Protein AF-A0A0C9UAZ7-F1 (afdb_monomer_lite)

pLDDT: mean 89.09, std 10.47, range [35.75, 97.81]

Radius of gyration: 15.1 Å; chains: 1; bounding box: 35×34×40 Å

Structure (mmCIF, N/CA/C/O backbone):
data_AF-A0A0C9UAZ7-F1
#
_entry.id   AF-A0A0C9UAZ7-F1
#
loop_
_atom_site.group_PDB
_atom_site.id
_atom_site.type_symbol
_atom_site.label_atom_id
_atom_site.label_alt_id
_atom_site.label_comp_id
_atom_site.label_asym_id
_atom_site.label_entity_id
_atom_site.label_seq_id
_atom_site.pdbx_PDB_ins_code
_atom_site.Cartn_x
_atom_site.Cartn_y
_atom_site.Cartn_z
_atom_site.occupancy
_atom_site.B_iso_or_equiv
_atom_site.auth_seq_id
_atom_site.auth_comp_id
_atom_site.auth_asym_id
_atom_site.auth_atom_id
_atom_site.pdbx_PDB_model_num
ATOM 1 N N . ALA A 1 1 ? -11.878 19.432 22.407 1.00 35.75 1 ALA A N 1
ATOM 2 C CA . ALA A 1 1 ? -10.504 18.929 22.596 1.00 35.75 1 ALA A CA 1
ATOM 3 C C . ALA A 1 1 ? -10.040 18.320 21.278 1.00 35.75 1 ALA A C 1
ATOM 5 O O . ALA A 1 1 ? -10.576 17.295 20.881 1.00 35.75 1 ALA A O 1
ATOM 6 N N . GLN A 1 2 ? -9.151 18.994 20.545 1.00 43.88 2 GLN A N 1
ATOM 7 C CA . GLN A 1 2 ? -8.589 18.459 19.301 1.00 43.88 2 GLN A CA 1
ATOM 8 C C . GLN A 1 2 ? -7.387 17.596 19.687 1.00 43.88 2 GLN A C 1
ATOM 10 O O . GLN A 1 2 ? -6.311 18.117 19.955 1.00 43.88 2 GLN A O 1
ATOM 15 N N . GLY A 1 3 ? -7.597 16.288 19.843 1.00 47.81 3 GLY A N 1
ATOM 16 C CA . GLY A 1 3 ? -6.479 15.363 19.988 1.00 47.81 3 GLY A CA 1
ATOM 17 C C . GLY A 1 3 ? -5.720 15.331 18.668 1.00 47.81 3 GLY A C 1
ATOM 18 O O . GLY A 1 3 ? -6.330 15.062 17.635 1.00 47.81 3 GLY A O 1
ATOM 19 N N . ASN A 1 4 ? -4.420 15.628 18.682 1.00 60.03 4 ASN A N 1
ATOM 20 C CA . ASN A 1 4 ? -3.584 15.440 17.500 1.00 60.03 4 ASN A CA 1
ATOM 21 C C . ASN A 1 4 ? -3.642 13.958 17.106 1.00 60.03 4 ASN A C 1
ATOM 23 O O . ASN A 1 4 ? -3.112 13.100 17.811 1.00 60.03 4 ASN A O 1
ATOM 27 N N . GLY A 1 5 ? -4.331 13.654 16.005 1.00 76.50 5 GLY A N 1
ATOM 28 C CA . GLY A 1 5 ? -4.342 12.317 15.428 1.00 76.50 5 GLY A CA 1
ATOM 29 C C . GLY A 1 5 ? -2.949 11.975 14.910 1.00 76.50 5 GLY A C 1
ATOM 30 O O . GLY A 1 5 ? -2.279 12.816 14.313 1.00 76.50 5 GLY A O 1
ATOM 31 N N . TYR A 1 6 ? -2.500 10.744 15.130 1.00 83.88 6 TYR A N 1
ATOM 32 C CA . TYR A 1 6 ? -1.277 10.228 14.521 1.00 83.88 6 TYR A CA 1
ATOM 33 C C . TYR A 1 6 ? -1.650 9.242 13.425 1.00 83.88 6 TYR A C 1
ATOM 35 O O . TYR A 1 6 ? -2.518 8.390 13.609 1.00 83.88 6 TYR A O 1
ATOM 43 N N . THR A 1 7 ? -0.985 9.351 12.280 1.00 87.75 7 THR A N 1
ATOM 44 C CA . THR A 1 7 ? -1.129 8.414 11.165 1.00 87.75 7 THR A CA 1
ATOM 45 C C . THR A 1 7 ? 0.166 7.638 11.009 1.00 87.75 7 THR A C 1
ATOM 47 O O . THR A 1 7 ? 1.230 8.227 10.820 1.00 87.75 7 THR A O 1
ATOM 50 N N . GLN A 1 8 ? 0.074 6.313 11.075 1.00 89.69 8 GLN A N 1
ATOM 51 C CA . GLN A 1 8 ? 1.159 5.440 10.651 1.00 89.69 8 GLN A CA 1
ATOM 52 C C . GLN A 1 8 ? 1.104 5.298 9.131 1.00 89.69 8 GLN A C 1
ATOM 54 O O . GLN A 1 8 ? 0.054 4.985 8.573 1.00 89.69 8 GLN A O 1
ATOM 59 N N . ILE A 1 9 ? 2.230 5.530 8.469 1.00 90.25 9 ILE A N 1
ATOM 60 C CA . ILE A 1 9 ? 2.352 5.499 7.016 1.00 90.25 9 ILE A CA 1
ATOM 61 C C . ILE A 1 9 ? 3.177 4.280 6.608 1.00 90.25 9 ILE A C 1
ATOM 63 O O . ILE A 1 9 ? 4.254 4.025 7.150 1.00 90.25 9 ILE A O 1
ATOM 67 N N . LEU A 1 10 ? 2.666 3.537 5.628 1.00 92.12 10 LEU A N 1
ATOM 68 C CA . LEU A 1 10 ? 3.387 2.485 4.921 1.00 92.12 10 LEU A CA 1
ATOM 69 C C . LEU A 1 10 ? 3.499 2.908 3.458 1.00 92.12 10 LEU A C 1
ATOM 71 O O . LEU A 1 10 ? 2.526 2.830 2.713 1.00 92.12 10 LEU A O 1
ATOM 75 N N . GLN A 1 11 ? 4.670 3.398 3.059 1.00 90.25 11 GLN A N 1
ATOM 76 C CA . GLN A 1 11 ? 4.911 3.830 1.686 1.00 90.25 11 GLN A CA 1
ATOM 77 C C . GLN A 1 11 ? 6.376 3.672 1.301 1.00 90.25 11 GLN A C 1
ATOM 79 O O . GLN A 1 11 ? 7.269 3.811 2.141 1.00 90.25 11 GLN A O 1
ATOM 84 N N . LEU A 1 12 ? 6.613 3.477 0.007 1.00 90.62 12 LEU A N 1
ATOM 85 C CA . LEU A 1 12 ? 7.929 3.668 -0.577 1.00 90.62 12 LEU A CA 1
ATOM 86 C C . LEU A 1 12 ? 8.185 5.170 -0.778 1.00 90.62 12 LEU A C 1
ATOM 88 O O . LEU A 1 12 ? 7.419 5.854 -1.456 1.00 90.62 12 LEU A O 1
ATOM 92 N N . THR A 1 13 ? 9.255 5.677 -0.175 1.00 87.75 13 THR A N 1
ATOM 93 C CA . THR A 1 13 ? 9.696 7.078 -0.251 1.00 87.75 13 THR A CA 1
ATOM 94 C C . THR A 1 13 ? 10.817 7.248 -1.272 1.00 87.75 13 THR A C 1
ATOM 96 O O . THR A 1 13 ? 11.497 6.280 -1.609 1.00 87.75 13 THR A O 1
ATOM 99 N N . GLY A 1 14 ? 11.022 8.475 -1.754 1.00 88.25 14 GLY A N 1
ATOM 100 C CA . GLY A 1 14 ? 12.060 8.795 -2.735 1.00 88.25 14 GLY A CA 1
ATOM 101 C C . GLY A 1 14 ? 11.553 8.834 -4.177 1.00 88.25 14 GLY A C 1
ATOM 102 O O . GLY A 1 14 ? 10.355 8.984 -4.431 1.00 88.25 14 GLY A O 1
ATOM 103 N N . GLY A 1 15 ? 12.482 8.742 -5.125 1.00 87.94 15 GLY A N 1
ATOM 104 C CA . GLY A 1 15 ? 12.228 8.889 -6.560 1.00 87.94 15 GLY A CA 1
ATOM 105 C C . GLY A 1 15 ? 12.999 7.865 -7.395 1.00 87.94 15 GLY A C 1
ATOM 106 O O . GLY A 1 15 ? 13.731 7.058 -6.823 1.00 87.94 15 GLY A O 1
ATOM 107 N N . PRO A 1 16 ? 12.839 7.882 -8.732 1.00 87.69 16 PRO A N 1
ATOM 108 C CA . PRO A 1 16 ? 13.543 6.963 -9.627 1.00 87.69 16 PRO A CA 1
ATOM 109 C C . PRO A 1 16 ? 15.048 6.930 -9.333 1.00 87.69 16 PRO A C 1
ATOM 111 O O . PRO A 1 16 ? 15.682 7.984 -9.275 1.00 87.69 16 PRO A O 1
ATOM 114 N N . GLY A 1 17 ? 15.601 5.737 -9.113 1.00 88.44 17 GLY A N 1
ATOM 115 C CA . GLY A 1 17 ? 17.012 5.538 -8.767 1.00 88.44 17 GLY A CA 1
ATOM 116 C C . GLY A 1 17 ? 17.369 5.712 -7.284 1.00 88.44 17 GLY A C 1
ATOM 117 O O . GLY A 1 17 ? 18.517 5.482 -6.913 1.00 88.44 17 GLY A O 1
ATOM 118 N N . ASN A 1 18 ? 16.427 6.118 -6.425 1.00 91.38 18 ASN A N 1
ATOM 119 C CA . ASN A 1 18 ? 16.682 6.360 -5.003 1.00 91.38 18 ASN A CA 1
ATOM 120 C C . ASN A 1 18 ? 15.425 6.142 -4.145 1.00 91.38 18 ASN A C 1
ATOM 122 O O . ASN A 1 18 ? 14.882 7.079 -3.549 1.00 91.38 18 ASN A O 1
ATOM 126 N N . TYR A 1 19 ? 14.940 4.904 -4.108 1.00 91.31 19 TYR A N 1
ATOM 127 C CA . TYR A 1 19 ? 13.799 4.513 -3.288 1.00 91.31 19 TYR A CA 1
ATOM 1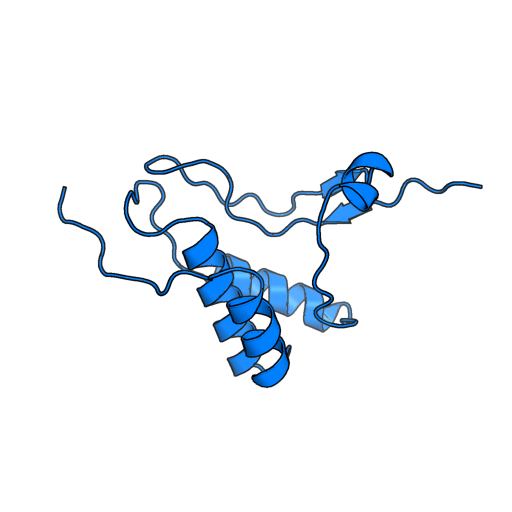28 C C . TYR A 1 19 ? 14.210 3.960 -1.919 1.00 91.31 19 TYR A C 1
ATOM 130 O O . TYR A 1 19 ? 15.197 3.234 -1.782 1.00 91.31 19 TYR A O 1
ATOM 138 N N . ALA A 1 20 ? 13.396 4.238 -0.901 1.00 89.06 20 ALA A N 1
ATOM 139 C CA . ALA A 1 20 ? 13.569 3.709 0.446 1.00 89.06 20 ALA A CA 1
ATOM 140 C C . ALA A 1 20 ? 12.228 3.402 1.123 1.00 89.06 20 ALA A C 1
ATOM 142 O O . ALA A 1 20 ? 11.262 4.158 1.002 1.00 89.06 20 ALA A O 1
ATOM 143 N N . PHE A 1 21 ? 12.180 2.305 1.877 1.00 90.38 21 PHE A N 1
ATOM 144 C CA . PHE A 1 21 ? 11.034 1.932 2.701 1.00 90.38 21 PHE A CA 1
ATOM 145 C C . PHE A 1 21 ? 11.409 2.072 4.177 1.00 90.38 21 PHE A C 1
ATOM 147 O O . PHE A 1 21 ? 12.282 1.355 4.666 1.00 90.38 21 PHE A O 1
ATOM 154 N N . TYR A 1 22 ? 10.760 3.007 4.873 1.00 86.38 22 TYR A N 1
ATOM 155 C CA . TYR A 1 22 ? 10.983 3.259 6.295 1.00 86.38 22 TYR A CA 1
ATOM 156 C C . TYR A 1 22 ? 9.744 2.844 7.083 1.00 86.38 22 TYR A C 1
ATOM 158 O O . TYR A 1 22 ? 8.666 3.412 6.903 1.00 86.38 22 TYR A O 1
ATOM 166 N N . HIS A 1 23 ? 9.899 1.863 7.968 1.00 85.38 23 HIS A N 1
ATOM 167 C CA . HIS A 1 23 ? 8.830 1.404 8.844 1.00 85.38 23 HIS A CA 1
ATOM 168 C C . HIS A 1 23 ? 9.346 1.195 10.280 1.00 85.38 23 HIS A C 1
ATOM 170 O O . HIS A 1 23 ? 10.393 0.570 10.442 1.00 85.38 23 HIS A O 1
ATOM 176 N N . PRO A 1 24 ? 8.612 1.653 11.315 1.00 83.44 24 PRO A N 1
ATOM 177 C CA . PRO A 1 24 ? 7.398 2.465 11.231 1.00 83.44 24 PRO A CA 1
ATOM 178 C C . PRO A 1 24 ? 7.707 3.930 10.881 1.00 83.44 24 PRO A C 1
ATOM 180 O O . PRO A 1 24 ? 8.628 4.529 11.425 1.00 83.44 24 PRO A O 1
ATOM 183 N N . SER A 1 25 ? 6.895 4.523 10.004 1.00 87.19 25 SER A N 1
ATOM 184 C CA . SER A 1 25 ? 6.847 5.973 9.791 1.00 87.19 25 SER A CA 1
ATOM 185 C C . SER A 1 25 ? 5.542 6.498 10.384 1.00 87.19 25 SER A C 1
ATOM 187 O O . SER A 1 25 ? 4.474 5.973 10.071 1.00 87.19 25 SER A O 1
ATOM 189 N N . VAL A 1 26 ? 5.613 7.477 11.287 1.00 88.00 26 VAL A N 1
ATOM 190 C CA . VAL A 1 26 ? 4.441 8.033 11.979 1.00 88.00 26 VAL A CA 1
ATOM 191 C C . VAL A 1 26 ? 4.471 9.546 11.868 1.00 88.00 26 VAL A C 1
ATOM 193 O O . VAL A 1 26 ? 5.439 10.178 12.279 1.00 88.00 26 VAL A O 1
ATOM 196 N N . ASN A 1 27 ? 3.382 10.117 11.360 1.00 86.00 27 ASN A N 1
ATOM 197 C CA . ASN A 1 27 ? 3.231 11.554 11.189 1.00 86.00 27 ASN A CA 1
ATOM 198 C C . ASN A 1 27 ? 2.059 12.075 12.019 1.00 86.00 27 ASN A C 1
ATOM 200 O O . ASN A 1 27 ? 1.022 11.415 12.144 1.00 86.00 27 ASN A O 1
ATOM 204 N N . ALA A 1 28 ? 2.208 13.291 12.549 1.00 85.94 28 ALA A N 1
ATOM 205 C CA . ALA A 1 28 ? 1.073 14.043 13.062 1.00 85.94 28 ALA A CA 1
ATOM 206 C C . ALA A 1 28 ? 0.133 14.375 11.895 1.00 85.94 28 ALA A C 1
ATOM 208 O O . ALA A 1 28 ? 0.563 14.851 10.841 1.00 85.94 28 ALA A O 1
ATOM 209 N N . GLN A 1 29 ? -1.151 14.099 12.072 1.00 80.75 29 GLN A N 1
ATOM 210 C CA . GLN A 1 29 ? -2.159 14.348 11.058 1.00 80.75 29 GLN A CA 1
ATOM 211 C C . GLN A 1 29 ? -2.526 15.832 11.067 1.00 80.75 29 GLN A C 1
ATOM 213 O O . GLN A 1 29 ? -3.015 16.350 12.070 1.00 80.75 29 GLN A O 1
ATOM 218 N N . SER A 1 30 ? -2.287 16.529 9.955 1.00 82.38 30 SER A N 1
ATOM 219 C CA . SER A 1 30 ? -2.689 17.929 9.810 1.00 82.38 30 SER A CA 1
ATOM 220 C C . SER A 1 30 ? -4.049 18.039 9.122 1.00 82.38 30 SER A C 1
ATOM 222 O O . SER A 1 30 ? -4.336 17.321 8.161 1.00 82.38 30 SER A O 1
ATOM 224 N N . ALA A 1 31 ? -4.877 18.983 9.577 1.00 79.19 31 ALA A N 1
ATOM 225 C CA . ALA A 1 31 ? -6.167 19.279 8.950 1.00 79.19 31 ALA A CA 1
ATOM 226 C C . ALA A 1 31 ? -6.018 19.703 7.474 1.00 79.19 31 ALA A C 1
ATOM 228 O O . ALA A 1 31 ? -6.861 19.377 6.646 1.00 79.19 31 ALA A O 1
ATOM 229 N N . ILE A 1 32 ? -4.909 20.367 7.130 1.00 82.56 32 ILE A N 1
ATOM 230 C CA . ILE A 1 32 ? -4.600 20.787 5.755 1.00 82.56 32 ILE A CA 1
ATOM 231 C C . ILE A 1 32 ? -4.345 19.568 4.856 1.00 82.56 32 ILE A C 1
ATOM 233 O O . ILE A 1 32 ? -4.894 19.490 3.761 1.00 82.56 32 ILE A O 1
ATOM 237 N N . SER A 1 33 ? -3.557 18.591 5.321 1.00 78.62 33 SER A N 1
ATOM 238 C CA . SER A 1 33 ? -3.294 17.360 4.561 1.00 78.62 33 SER A CA 1
ATOM 239 C C . SER A 1 33 ? -4.570 16.538 4.358 1.00 78.62 33 SER A C 1
ATOM 241 O O . SER A 1 33 ? -4.790 15.987 3.282 1.00 78.62 33 SER A O 1
ATOM 243 N N . LEU A 1 34 ? -5.446 16.510 5.366 1.00 79.25 34 LEU A N 1
ATOM 244 C CA . LEU A 1 34 ? -6.756 15.868 5.267 1.00 79.25 34 LEU A CA 1
ATOM 245 C C . LEU A 1 34 ? -7.672 16.521 4.224 1.00 79.25 34 LEU A C 1
ATOM 247 O O . LEU A 1 34 ? -8.420 15.819 3.555 1.00 79.25 34 LEU A O 1
ATOM 251 N N . ALA A 1 35 ? -7.623 17.844 4.071 1.00 83.81 35 ALA A N 1
ATOM 252 C CA . ALA A 1 35 ? -8.460 18.548 3.102 1.00 83.81 35 ALA A CA 1
ATOM 253 C C . ALA A 1 35 ? -7.913 18.480 1.664 1.00 83.81 35 ALA A C 1
ATOM 255 O O . ALA A 1 35 ? -8.687 18.527 0.712 1.00 83.81 35 ALA A O 1
ATOM 256 N N . ALA A 1 36 ? -6.590 18.389 1.495 1.00 86.62 36 ALA A N 1
ATOM 257 C CA . ALA A 1 36 ? -5.939 18.480 0.186 1.00 86.62 36 ALA A CA 1
ATOM 258 C C . ALA A 1 36 ? -5.819 17.143 -0.567 1.00 86.62 36 ALA A C 1
ATOM 260 O O . ALA A 1 36 ? -5.531 17.147 -1.763 1.00 86.62 36 ALA A O 1
ATOM 261 N N . ASN A 1 37 ? -5.997 16.005 0.110 1.00 85.50 37 ASN A N 1
ATOM 262 C CA . ASN A 1 37 ? -5.761 14.684 -0.471 1.00 85.50 37 ASN A CA 1
ATOM 263 C C . ASN A 1 37 ? -7.057 13.894 -0.662 1.00 85.50 37 ASN A C 1
ATOM 265 O O . ASN A 1 37 ? -7.978 13.958 0.147 1.00 85.50 37 ASN A O 1
ATOM 269 N N . THR A 1 38 ? -7.098 13.086 -1.721 1.00 87.56 38 THR A N 1
ATOM 270 C CA . THR A 1 38 ? -8.145 12.072 -1.890 1.00 87.56 38 THR A CA 1
ATOM 271 C C . THR A 1 38 ? -7.801 10.851 -1.044 1.00 87.56 38 THR A C 1
ATOM 273 O O . THR A 1 38 ? -6.709 10.297 -1.171 1.00 87.56 38 THR A O 1
ATOM 276 N N . PHE A 1 39 ? -8.733 10.421 -0.193 1.00 88.19 39 PHE A N 1
ATOM 277 C CA . PHE A 1 39 ? -8.569 9.247 0.661 1.00 88.19 39 PHE A CA 1
ATOM 278 C C . PHE A 1 39 ? -9.438 8.097 0.164 1.00 88.19 39 PHE A C 1
ATOM 280 O O . PHE A 1 39 ? -10.663 8.191 0.162 1.00 88.19 39 PHE A O 1
ATOM 287 N N . TYR A 1 40 ? -8.797 6.986 -0.190 1.00 89.81 40 TYR A N 1
ATOM 288 C CA . TYR A 1 40 ? -9.479 5.730 -0.481 1.00 89.81 40 TYR A CA 1
ATOM 289 C C . TYR A 1 40 ? -9.493 4.872 0.783 1.00 89.81 40 TYR A C 1
ATOM 291 O O . TYR A 1 40 ? -8.446 4.446 1.272 1.00 89.81 40 TYR A O 1
ATOM 299 N N . ASN A 1 41 ? -10.680 4.643 1.346 1.00 91.06 41 ASN A N 1
ATOM 300 C CA . ASN A 1 41 ? -10.822 3.840 2.555 1.00 91.06 41 ASN A CA 1
ATOM 301 C C . ASN A 1 41 ? -10.754 2.340 2.212 1.00 91.06 41 ASN A C 1
ATOM 303 O O . ASN A 1 41 ? -11.570 1.837 1.437 1.00 91.06 41 ASN A O 1
ATOM 307 N N . LEU A 1 42 ? -9.784 1.637 2.805 1.00 92.19 42 LEU A N 1
ATOM 308 C CA . LEU A 1 42 ? -9.573 0.194 2.622 1.00 92.19 42 LEU A CA 1
ATOM 309 C C . LEU A 1 42 ? -10.416 -0.676 3.567 1.00 92.19 42 LEU A C 1
ATOM 311 O O . LEU A 1 42 ? -10.522 -1.878 3.352 1.00 92.19 42 LEU A O 1
ATOM 315 N N . GLY A 1 43 ? -10.999 -0.082 4.607 1.00 91.94 43 GLY A N 1
ATOM 316 C CA . GLY A 1 43 ? -11.750 -0.760 5.655 1.00 91.94 43 GLY A CA 1
ATOM 317 C C . GLY A 1 43 ? -11.189 -0.506 7.053 1.00 91.94 43 GLY A C 1
ATOM 318 O O . GLY A 1 43 ? -10.234 0.246 7.262 1.00 91.94 43 GLY A O 1
ATOM 319 N N . THR A 1 44 ? -11.813 -1.145 8.040 1.00 94.50 44 THR A N 1
ATOM 320 C CA . THR A 1 44 ? -11.353 -1.142 9.432 1.00 94.50 44 THR A CA 1
ATOM 321 C C . THR A 1 44 ? -10.669 -2.464 9.740 1.00 94.50 44 THR A C 1
ATOM 323 O O . THR A 1 44 ? -11.259 -3.527 9.574 1.00 94.50 44 THR A O 1
ATOM 326 N N . PHE A 1 45 ? -9.429 -2.387 10.216 1.00 94.94 45 PHE A N 1
ATOM 327 C CA . PHE A 1 45 ? -8.599 -3.552 10.499 1.00 94.94 45 PHE A CA 1
ATOM 328 C C . PHE A 1 45 ? -8.367 -3.710 11.997 1.00 94.94 45 PHE A C 1
ATOM 330 O O . PHE A 1 45 ? -8.049 -2.748 12.704 1.00 94.94 45 PHE A O 1
ATOM 337 N N . THR A 1 46 ? -8.457 -4.947 12.478 1.00 96.38 46 THR A N 1
ATOM 338 C CA . THR A 1 46 ? -8.000 -5.311 13.822 1.00 96.38 46 THR A CA 1
ATOM 339 C C . THR A 1 46 ? -6.487 -5.118 13.948 1.00 96.38 46 THR A C 1
ATOM 341 O O . THR A 1 4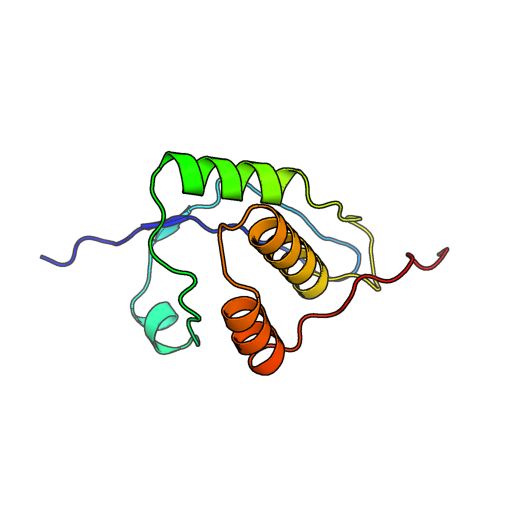6 ? -5.767 -4.949 12.961 1.00 96.38 46 THR A O 1
ATOM 344 N N . ARG A 1 47 ? -5.956 -5.157 15.177 1.00 94.88 47 ARG A N 1
ATOM 345 C CA . ARG A 1 47 ? -4.503 -5.072 15.386 1.00 94.88 47 ARG A CA 1
ATOM 346 C C . ARG A 1 47 ? -3.749 -6.181 14.643 1.00 94.88 47 ARG A C 1
ATOM 348 O O . ARG A 1 47 ? -2.814 -5.859 13.924 1.00 94.88 47 ARG A O 1
ATOM 355 N N . ALA A 1 48 ? -4.210 -7.426 14.744 1.00 96.81 48 ALA A N 1
ATOM 356 C CA . ALA A 1 48 ? -3.590 -8.560 14.062 1.00 96.81 48 ALA A CA 1
ATOM 357 C C . ALA A 1 48 ? -3.583 -8.388 12.533 1.00 96.81 48 ALA A C 1
ATOM 359 O O . ALA A 1 48 ? -2.567 -8.623 11.887 1.00 96.81 48 ALA A O 1
ATOM 360 N N . GLN A 1 49 ? -4.684 -7.892 11.958 1.00 96.75 49 GLN A N 1
ATOM 361 C CA . GLN A 1 49 ? -4.748 -7.586 10.526 1.00 96.75 49 GLN A CA 1
ATOM 362 C C . GLN A 1 49 ? -3.784 -6.458 10.134 1.00 96.75 49 GLN A C 1
ATOM 364 O O . GLN A 1 49 ? -3.143 -6.542 9.093 1.00 96.75 49 GLN A O 1
ATOM 369 N N . ARG A 1 50 ? -3.621 -5.420 10.967 1.00 95.00 50 ARG A N 1
ATOM 370 C CA . ARG A 1 50 ? -2.619 -4.367 10.719 1.00 95.00 50 ARG A CA 1
ATOM 371 C C . ARG A 1 50 ? -1.192 -4.904 10.764 1.00 95.00 50 ARG A C 1
ATOM 373 O O . ARG A 1 50 ? -0.400 -4.553 9.897 1.00 95.00 50 ARG A O 1
ATOM 380 N N . ASP A 1 51 ? -0.877 -5.766 11.726 1.00 96.00 51 ASP A N 1
ATOM 381 C CA . ASP A 1 51 ? 0.440 -6.405 11.808 1.00 96.00 51 ASP A CA 1
ATOM 382 C C . ASP A 1 51 ? 0.694 -7.292 10.570 1.00 96.00 51 ASP A C 1
ATOM 384 O O . ASP A 1 51 ? 1.792 -7.291 10.015 1.00 96.00 51 ASP A O 1
ATOM 388 N N . GLN A 1 52 ? -0.344 -7.960 10.051 1.00 97.38 52 GLN A N 1
ATOM 389 C CA . GLN A 1 52 ? -0.277 -8.695 8.786 1.00 97.38 52 GLN A CA 1
ATOM 390 C C . GLN A 1 52 ? -0.035 -7.771 7.580 1.00 97.38 52 GLN A C 1
ATOM 392 O O . GLN A 1 52 ? 0.805 -8.087 6.742 1.00 97.38 52 GLN A O 1
ATOM 397 N N . ILE A 1 53 ? -0.703 -6.614 7.497 1.00 96.62 53 ILE A N 1
ATOM 398 C CA . ILE A 1 53 ? -0.454 -5.610 6.442 1.00 96.62 53 ILE A CA 1
ATOM 399 C C . ILE A 1 53 ? 1.007 -5.142 6.479 1.00 96.62 53 ILE A C 1
ATOM 401 O O . ILE A 1 53 ? 1.646 -5.031 5.434 1.00 96.62 53 ILE A O 1
ATOM 405 N N . ILE A 1 54 ? 1.555 -4.903 7.673 1.00 96.12 54 ILE A N 1
ATOM 406 C CA . ILE A 1 54 ? 2.962 -4.523 7.856 1.00 96.12 54 ILE A CA 1
ATOM 407 C C . ILE A 1 54 ? 3.893 -5.629 7.353 1.00 96.12 54 ILE A C 1
ATOM 409 O O . ILE A 1 54 ? 4.832 -5.344 6.610 1.00 96.12 54 ILE A O 1
ATOM 413 N N . ALA A 1 55 ? 3.624 -6.884 7.718 1.00 96.56 55 ALA A N 1
ATOM 414 C CA . ALA A 1 55 ? 4.415 -8.023 7.265 1.00 96.56 55 ALA A CA 1
ATOM 415 C C . ALA A 1 55 ? 4.387 -8.172 5.735 1.00 96.56 55 ALA A C 1
ATOM 417 O O . ALA A 1 55 ? 5.433 -8.383 5.123 1.00 96.56 55 ALA A O 1
ATOM 418 N N . LEU A 1 56 ? 3.219 -7.993 5.107 1.00 97.50 56 LEU A N 1
ATOM 419 C CA . LEU A 1 56 ? 3.089 -7.992 3.648 1.00 97.50 56 LEU A CA 1
ATOM 420 C C . LEU A 1 56 ? 3.901 -6.858 3.021 1.00 97.50 56 LEU A C 1
ATOM 422 O O . LEU A 1 56 ? 4.676 -7.110 2.105 1.00 97.50 56 LEU A O 1
ATOM 426 N N . ALA A 1 57 ? 3.791 -5.635 3.541 1.00 96.12 57 ALA A N 1
ATOM 427 C CA . ALA A 1 57 ? 4.529 -4.479 3.033 1.00 96.12 57 ALA A CA 1
ATOM 428 C C . ALA A 1 57 ? 6.052 -4.667 3.101 1.00 96.12 57 ALA A C 1
ATOM 430 O O . ALA A 1 57 ? 6.754 -4.310 2.157 1.00 96.12 57 ALA A O 1
ATOM 431 N N . LEU A 1 58 ? 6.560 -5.270 4.180 1.00 94.31 58 LEU A N 1
ATOM 432 C CA . LEU A 1 58 ? 7.979 -5.617 4.322 1.00 94.31 58 LEU A CA 1
ATOM 433 C C . LEU A 1 58 ? 8.428 -6.709 3.338 1.00 94.31 58 LEU A C 1
ATOM 435 O O . LEU A 1 58 ? 9.603 -6.760 2.981 1.00 94.31 58 LEU A O 1
ATOM 439 N N . ALA A 1 59 ? 7.511 -7.576 2.904 1.00 95.88 59 ALA A N 1
ATOM 440 C CA . ALA A 1 59 ? 7.787 -8.656 1.961 1.00 95.88 59 ALA A CA 1
ATOM 441 C C . ALA A 1 59 ? 7.683 -8.229 0.484 1.00 95.88 59 ALA A C 1
ATOM 443 O O . ALA A 1 59 ? 8.205 -8.931 -0.389 1.00 95.88 59 ALA A O 1
ATOM 444 N N . VAL A 1 60 ? 7.032 -7.098 0.178 1.00 94.94 60 VAL A N 1
ATOM 445 C CA . VAL A 1 60 ? 6.956 -6.580 -1.195 1.00 94.94 60 VAL A CA 1
ATOM 446 C C . VAL A 1 60 ? 8.353 -6.186 -1.664 1.00 94.94 60 VAL A C 1
ATOM 448 O O . VAL A 1 60 ? 8.977 -5.253 -1.156 1.00 94.94 60 VAL A O 1
ATOM 451 N N . LYS A 1 61 ? 8.832 -6.889 -2.691 1.00 90.31 61 LYS A N 1
ATOM 452 C CA . LYS A 1 61 ? 10.138 -6.637 -3.299 1.00 90.31 61 LYS A CA 1
ATOM 453 C C . LYS A 1 61 ? 10.161 -5.264 -3.967 1.00 90.31 61 LYS A C 1
ATOM 455 O O . LYS A 1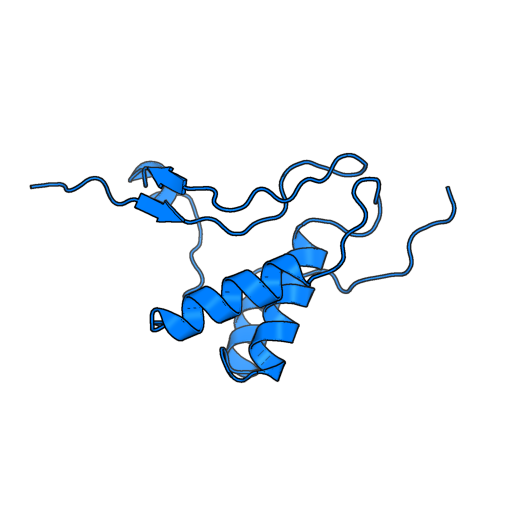 61 ? 9.235 -4.895 -4.686 1.00 90.31 61 LYS A O 1
ATOM 460 N N . PHE A 1 62 ? 11.252 -4.530 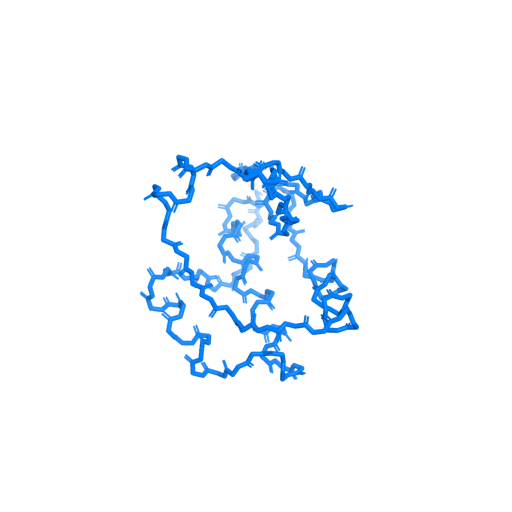-3.809 1.00 91.75 62 PHE A N 1
ATOM 461 C CA . PHE A 1 62 ? 11.543 -3.349 -4.615 1.00 91.75 62 PHE A CA 1
ATOM 462 C C . PHE A 1 62 ? 13.047 -3.222 -4.821 1.00 91.75 62 PHE A C 1
ATOM 464 O O . PHE A 1 62 ? 13.823 -3.635 -3.962 1.00 91.75 62 PHE A O 1
ATOM 471 N N . GLU A 1 63 ? 13.434 -2.645 -5.954 1.00 91.81 63 GLU A N 1
ATOM 472 C CA . GLU A 1 63 ? 14.818 -2.280 -6.229 1.00 91.81 63 GLU A CA 1
ATOM 473 C C . GLU A 1 63 ? 14.994 -0.791 -5.925 1.00 91.81 63 GLU A C 1
ATOM 475 O O . GLU A 1 63 ? 14.240 0.054 -6.417 1.00 91.81 63 GLU A O 1
ATOM 480 N N . LYS A 1 64 ? 15.973 -0.465 -5.078 1.00 89.69 64 LYS A N 1
ATOM 481 C CA . LYS A 1 64 ? 16.208 0.913 -4.622 1.00 89.69 64 LYS A CA 1
ATOM 482 C C . LYS A 1 64 ? 16.618 1.808 -5.781 1.00 89.69 64 LYS A C 1
ATOM 484 O O . LYS A 1 64 ? 16.256 2.981 -5.805 1.00 89.69 64 LYS A O 1
ATOM 489 N N . THR A 1 65 ? 17.345 1.239 -6.734 1.00 91.19 65 THR A N 1
ATOM 490 C CA . THR A 1 65 ? 17.868 1.929 -7.912 1.00 91.19 65 THR A CA 1
ATOM 491 C C . THR A 1 65 ? 16.938 1.830 -9.124 1.00 91.19 65 THR A C 1
ATOM 493 O O . THR A 1 65 ? 17.327 2.237 -10.214 1.00 91.19 65 THR A O 1
ATOM 496 N N . SER A 1 66 ? 15.704 1.325 -8.973 1.00 90.31 66 SER A N 1
ATOM 497 C CA . SER A 1 66 ? 14.794 1.182 -10.114 1.00 90.31 66 SER A CA 1
ATOM 498 C C . SER A 1 66 ? 14.423 2.533 -10.725 1.00 90.31 66 SER A C 1
ATOM 500 O O . SER A 1 66 ? 14.050 3.479 -10.026 1.00 90.31 66 SER A O 1
ATOM 502 N N . HIS A 1 67 ? 14.457 2.593 -12.056 1.00 90.38 67 HIS A N 1
ATOM 503 C CA . HIS A 1 67 ? 13.935 3.713 -12.843 1.00 90.38 67 HIS A CA 1
ATOM 504 C C . HIS A 1 67 ? 12.596 3.395 -13.524 1.00 90.38 67 HIS A C 1
ATOM 506 O O . HIS A 1 67 ? 11.941 4.299 -14.044 1.00 90.38 67 HIS A O 1
ATOM 512 N N . VAL A 1 68 ? 12.170 2.127 -13.510 1.00 91.94 68 VAL A N 1
ATOM 513 C CA . VAL A 1 68 ? 10.964 1.656 -14.212 1.00 91.94 68 VAL A CA 1
ATOM 514 C C . VAL A 1 68 ? 9.829 1.281 -13.267 1.00 91.94 68 VAL A C 1
ATOM 516 O O . VAL A 1 68 ? 8.664 1.545 -13.576 1.00 91.94 68 VAL A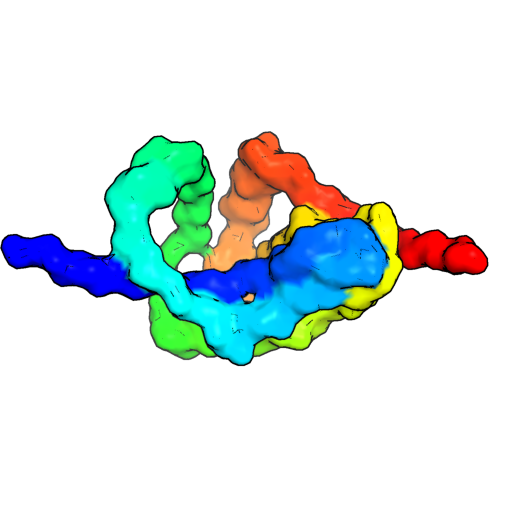 O 1
ATOM 519 N N . ASN A 1 69 ? 10.154 0.743 -12.091 1.00 92.56 69 ASN A N 1
ATOM 520 C CA . ASN A 1 69 ? 9.200 0.401 -11.047 1.00 92.56 69 ASN A CA 1
ATOM 521 C C . ASN A 1 69 ? 9.254 1.466 -9.949 1.00 92.56 69 ASN A C 1
ATOM 523 O O . ASN A 1 69 ? 10.302 1.727 -9.367 1.00 92.56 69 ASN A O 1
ATOM 527 N N . SER A 1 70 ? 8.116 2.100 -9.666 1.00 92.25 70 SER A N 1
ATOM 528 C CA . SER A 1 70 ? 8.042 3.222 -8.724 1.00 92.25 70 SER A CA 1
ATOM 529 C C . SER A 1 70 ? 7.250 2.877 -7.465 1.00 92.25 70 SER A C 1
ATOM 531 O O . SER A 1 70 ? 6.746 1.763 -7.309 1.00 92.25 70 SER A O 1
ATOM 533 N N . CYS A 1 71 ? 7.056 3.862 -6.583 1.00 91.56 71 CYS A N 1
ATOM 534 C CA . CYS A 1 71 ? 6.159 3.734 -5.434 1.00 91.56 71 CYS A CA 1
ATOM 535 C C . CYS A 1 71 ? 4.743 3.272 -5.823 1.00 91.56 71 CYS A C 1
ATOM 537 O O . CYS A 1 71 ? 4.141 2.502 -5.086 1.00 91.56 71 CYS A O 1
ATOM 539 N N . ARG A 1 72 ? 4.232 3.652 -7.006 1.00 92.69 72 ARG A N 1
ATOM 540 C CA . ARG A 1 72 ? 2.933 3.167 -7.510 1.00 92.69 72 ARG A CA 1
ATOM 541 C C . ARG A 1 72 ? 2.941 1.670 -7.797 1.00 92.69 72 ARG A C 1
ATOM 543 O O . ARG A 1 72 ? 1.948 1.009 -7.519 1.00 92.69 72 ARG A O 1
ATOM 550 N N . THR A 1 73 ? 4.043 1.154 -8.335 1.00 94.69 73 THR A N 1
ATOM 551 C CA . THR A 1 73 ? 4.221 -0.282 -8.566 1.00 94.69 73 THR A CA 1
ATOM 552 C C . THR A 1 73 ? 4.268 -1.037 -7.245 1.00 94.69 73 THR A C 1
ATOM 554 O O . THR A 1 73 ? 3.553 -2.012 -7.064 1.00 94.69 73 THR A O 1
ATOM 557 N N . TRP A 1 74 ? 5.046 -0.534 -6.285 1.00 95.69 74 TRP A N 1
ATOM 558 C CA . TRP A 1 74 ? 5.120 -1.122 -4.949 1.00 95.69 74 TRP A CA 1
ATOM 559 C C . TRP A 1 74 ? 3.755 -1.138 -4.244 1.00 95.69 74 TRP A C 1
ATOM 561 O O . TRP A 1 74 ? 3.356 -2.161 -3.693 1.00 95.69 74 TRP A O 1
ATOM 571 N N . THR A 1 75 ? 3.001 -0.035 -4.312 1.00 95.25 75 THR A N 1
ATOM 572 C CA . THR A 1 75 ? 1.648 0.040 -3.740 1.00 95.25 75 THR A CA 1
ATOM 573 C C . THR A 1 75 ? 0.698 -0.944 -4.414 1.00 95.25 75 THR A C 1
ATOM 575 O O . THR A 1 75 ? -0.112 -1.561 -3.725 1.00 95.25 75 THR A O 1
ATOM 578 N N . ARG A 1 76 ? 0.804 -1.129 -5.737 1.00 96.00 76 ARG A N 1
ATOM 579 C CA . ARG A 1 76 ? 0.026 -2.141 -6.456 1.00 96.00 76 ARG A CA 1
ATOM 580 C C . ARG A 1 76 ? 0.274 -3.533 -5.891 1.00 96.00 76 ARG A C 1
ATOM 582 O O . ARG A 1 76 ? -0.679 -4.202 -5.510 1.00 96.00 76 ARG A O 1
ATOM 589 N N . ASP A 1 77 ? 1.541 -3.924 -5.797 1.00 96.62 77 ASP A N 1
ATOM 590 C CA . ASP A 1 77 ? 1.935 -5.253 -5.331 1.00 96.62 77 ASP A CA 1
ATOM 591 C C . ASP A 1 77 ? 1.492 -5.501 -3.883 1.00 96.62 77 ASP A C 1
ATOM 593 O O . ASP A 1 77 ? 1.054 -6.601 -3.548 1.00 96.62 77 ASP A O 1
ATOM 597 N N . LEU A 1 78 ? 1.558 -4.477 -3.020 1.00 96.88 78 LEU A N 1
ATOM 598 C CA . LEU A 1 78 ? 1.038 -4.565 -1.655 1.00 96.88 78 LEU A CA 1
ATOM 599 C C . LEU A 1 78 ? -0.472 -4.820 -1.649 1.00 96.88 78 LEU A C 1
ATOM 601 O O . LEU A 1 78 ? -0.941 -5.705 -0.936 1.00 96.88 78 LEU A O 1
ATOM 605 N N . LEU A 1 79 ? -1.239 -4.062 -2.431 1.00 96.62 79 LEU A N 1
ATOM 606 C CA . LEU A 1 79 ? -2.689 -4.230 -2.475 1.00 96.62 79 LEU A CA 1
ATOM 607 C C . LEU A 1 79 ? -3.084 -5.586 -3.081 1.00 96.62 79 LEU A C 1
ATOM 609 O O . LEU A 1 79 ? -3.978 -6.236 -2.549 1.00 96.62 79 LEU A O 1
ATOM 613 N N . GLU A 1 80 ? -2.388 -6.061 -4.117 1.00 97.19 80 GLU A N 1
ATOM 614 C CA . GLU A 1 80 ? -2.581 -7.412 -4.665 1.00 97.19 80 GLU A CA 1
ATOM 615 C C . GLU A 1 80 ? -2.266 -8.489 -3.609 1.00 97.19 80 GLU A C 1
ATOM 617 O O . GLU A 1 80 ? -3.037 -9.433 -3.426 1.00 97.19 80 GLU A O 1
ATOM 622 N N . ALA A 1 81 ? -1.193 -8.322 -2.828 1.00 97.56 81 ALA A N 1
ATOM 623 C CA . ALA A 1 81 ? -0.878 -9.221 -1.719 1.00 97.56 81 ALA A CA 1
ATOM 624 C C . ALA A 1 81 ? -1.962 -9.208 -0.626 1.00 97.56 81 ALA A C 1
ATOM 626 O O . ALA A 1 81 ? -2.298 -10.261 -0.087 1.00 97.56 81 ALA A O 1
ATOM 627 N N . MET A 1 82 ? -2.544 -8.042 -0.326 1.00 97.81 82 MET A N 1
ATOM 628 C CA . MET A 1 82 ? -3.664 -7.906 0.611 1.00 97.81 82 MET A CA 1
ATOM 629 C C . MET A 1 82 ? -4.947 -8.572 0.093 1.00 97.81 82 MET A C 1
ATOM 631 O O . MET A 1 82 ? -5.666 -9.175 0.891 1.00 97.81 82 MET A O 1
ATOM 635 N N . VAL A 1 83 ? -5.224 -8.513 -1.214 1.00 97.69 83 VAL A N 1
ATOM 636 C CA . VAL A 1 83 ? -6.333 -9.261 -1.835 1.00 97.69 83 VAL A CA 1
ATOM 637 C C . VAL A 1 83 ? -6.122 -10.765 -1.665 1.00 97.69 83 VAL A C 1
ATOM 639 O O . VAL A 1 83 ? -7.029 -11.461 -1.216 1.00 97.69 83 VAL A O 1
ATOM 642 N N . ASN A 1 84 ? -4.916 -11.269 -1.941 1.00 97.69 84 ASN A N 1
ATOM 643 C CA . ASN A 1 84 ? -4.610 -12.705 -1.884 1.00 97.69 84 ASN A CA 1
ATOM 644 C C . ASN A 1 84 ? -4.820 -13.330 -0.495 1.00 97.69 84 ASN A C 1
ATOM 646 O O . ASN A 1 84 ? -5.074 -14.528 -0.387 1.00 97.69 84 ASN A O 1
ATOM 650 N N . VAL A 1 85 ? -4.720 -12.530 0.570 1.00 97.25 85 VAL A N 1
ATOM 651 C CA . VAL A 1 85 ? -4.978 -12.969 1.951 1.00 97.25 85 VAL A CA 1
ATOM 652 C C . VAL A 1 85 ? -6.348 -12.529 2.481 1.00 97.25 85 VAL A C 1
ATOM 654 O O . VAL A 1 85 ? -6.596 -12.625 3.682 1.00 97.25 85 VAL A O 1
ATOM 657 N N . ASN A 1 86 ? -7.237 -12.047 1.608 1.00 96.25 86 ASN A N 1
ATOM 658 C CA . ASN A 1 86 ? -8.590 -11.582 1.925 1.00 96.25 86 ASN A CA 1
ATOM 659 C C . ASN A 1 86 ? -8.653 -10.423 2.940 1.00 96.25 86 ASN A C 1
ATOM 661 O O . ASN A 1 86 ? -9.622 -10.303 3.690 1.00 96.25 86 ASN A O 1
ATOM 665 N N . LEU A 1 87 ? -7.636 -9.555 2.979 1.00 97.12 87 LEU A N 1
ATOM 666 C CA . LEU A 1 87 ? -7.692 -8.323 3.777 1.00 97.12 87 LEU A CA 1
ATOM 667 C C . LEU A 1 87 ? -8.537 -7.244 3.088 1.00 97.12 87 LEU A C 1
ATOM 669 O O . LEU A 1 87 ? -9.203 -6.467 3.763 1.00 97.12 87 LEU A O 1
ATOM 673 N N . ILE A 1 88 ? -8.537 -7.208 1.757 1.00 97.00 88 ILE A N 1
ATOM 674 C CA . ILE A 1 88 ? -9.422 -6.358 0.949 1.00 97.00 88 ILE A CA 1
ATOM 675 C C . ILE A 1 88 ? -10.042 -7.189 -0.177 1.00 97.00 88 ILE A C 1
ATOM 677 O O . ILE A 1 88 ? -9.482 -8.208 -0.576 1.00 97.00 88 ILE A O 1
ATOM 681 N N . SER A 1 89 ? -11.198 -6.765 -0.692 1.00 96.12 89 SER A N 1
ATOM 682 C CA . SER A 1 89 ? -11.844 -7.438 -1.823 1.00 96.12 89 SER A CA 1
ATOM 683 C C . SER A 1 89 ? -11.212 -7.052 -3.163 1.00 96.12 89 SER A C 1
ATOM 685 O O . SER A 1 89 ? -10.648 -5.964 -3.314 1.00 96.12 89 SER A O 1
ATOM 687 N N . GLN A 1 90 ? -11.378 -7.921 -4.164 1.00 95.94 90 GLN A N 1
ATOM 688 C CA . GLN A 1 90 ? -10.991 -7.631 -5.547 1.00 95.94 90 GLN A CA 1
ATOM 689 C C . GLN A 1 90 ? -11.702 -6.379 -6.089 1.00 95.94 90 GLN A C 1
ATOM 691 O O . GLN A 1 90 ? -11.085 -5.575 -6.785 1.00 95.94 90 GLN A O 1
ATOM 696 N N . ASP A 1 91 ? -12.970 -6.177 -5.724 1.00 94.81 91 ASP A N 1
ATOM 697 C CA . ASP A 1 91 ? -13.742 -5.000 -6.136 1.00 94.81 91 ASP A CA 1
ATOM 698 C C . ASP A 1 91 ? -13.157 -3.708 -5.557 1.00 94.81 91 ASP A C 1
ATOM 700 O O . ASP A 1 91 ? -12.996 -2.720 -6.273 1.00 94.81 91 ASP A O 1
ATOM 704 N N . LYS A 1 92 ? -12.759 -3.724 -4.274 1.00 94.44 92 LYS A N 1
ATOM 705 C CA . LYS A 1 92 ? -12.115 -2.573 -3.629 1.00 94.44 92 LYS A CA 1
ATOM 706 C C . LYS A 1 92 ? -10.771 -2.255 -4.280 1.00 94.44 92 LYS A C 1
ATOM 708 O O . LYS A 1 92 ? -10.454 -1.087 -4.482 1.00 94.44 92 LYS A O 1
ATOM 713 N N . PHE A 1 93 ? -9.994 -3.278 -4.631 1.00 94.94 93 PHE A N 1
ATOM 714 C CA . PHE A 1 93 ? -8.770 -3.090 -5.405 1.00 94.94 93 PHE A CA 1
ATOM 715 C C . PHE A 1 93 ? -9.054 -2.433 -6.764 1.00 94.94 93 PHE A C 1
ATOM 717 O O . PHE A 1 93 ? -8.381 -1.468 -7.124 1.00 94.94 93 PHE A O 1
ATOM 724 N N . GLY A 1 94 ? -10.074 -2.908 -7.486 1.00 93.00 94 GLY A N 1
ATOM 725 C CA . GLY A 1 94 ? -10.479 -2.354 -8.779 1.00 93.00 94 GLY A CA 1
ATOM 726 C C . GLY A 1 94 ? -10.883 -0.879 -8.706 1.00 93.00 94 GLY A C 1
ATOM 727 O O . GLY A 1 94 ? -10.450 -0.091 -9.544 1.00 93.00 94 GLY A O 1
ATOM 728 N N . GLU A 1 95 ? -11.642 -0.484 -7.681 1.00 92.50 95 GLU A N 1
ATOM 729 C CA . GLU A 1 95 ? -12.013 0.917 -7.424 1.00 92.50 95 GLU A CA 1
ATOM 730 C C . GLU A 1 95 ? -10.774 1.819 -7.277 1.00 92.50 95 GLU A C 1
ATOM 732 O O . GLU A 1 95 ? -10.705 2.904 -7.859 1.00 92.50 95 GLU A O 1
ATOM 737 N N . ILE A 1 96 ? -9.769 1.356 -6.530 1.00 92.12 96 ILE A N 1
ATOM 738 C CA . ILE A 1 96 ? -8.535 2.114 -6.288 1.00 92.12 96 ILE A CA 1
ATOM 739 C C . ILE A 1 96 ? -7.688 2.196 -7.555 1.00 92.12 96 ILE A C 1
ATOM 741 O O . ILE A 1 96 ? -7.193 3.274 -7.870 1.00 92.12 96 ILE A O 1
ATOM 745 N N . ASP A 1 97 ? -7.533 1.091 -8.288 1.00 91.06 97 ASP A N 1
ATOM 746 C CA . ASP A 1 97 ? -6.739 1.047 -9.525 1.00 91.06 97 ASP A CA 1
ATOM 747 C C . ASP A 1 97 ? -7.335 1.946 -10.622 1.00 91.06 97 ASP A C 1
ATOM 749 O O . ASP A 1 97 ? -6.607 2.545 -11.413 1.00 91.06 97 ASP A O 1
ATOM 753 N N . GLN A 1 98 ? -8.664 2.106 -10.638 1.00 88.44 98 GLN A N 1
ATOM 754 C CA . GLN A 1 98 ? -9.343 3.066 -11.511 1.00 88.44 98 GLN A CA 1
ATOM 755 C C . GLN A 1 98 ? -9.108 4.520 -11.084 1.00 88.44 98 GLN A C 1
ATOM 757 O O . GLN A 1 98 ? -8.877 5.379 -11.935 1.00 88.44 98 GLN A O 1
ATOM 762 N N . GLY A 1 99 ? -9.171 4.812 -9.781 1.00 87.31 99 GLY A N 1
ATOM 763 C CA . GLY A 1 99 ? -8.992 6.169 -9.254 1.00 87.31 99 GLY A CA 1
ATOM 764 C C . GLY A 1 99 ? -7.540 6.655 -9.269 1.00 87.31 99 GLY A C 1
ATOM 765 O O . GLY A 1 99 ? -7.263 7.829 -9.517 1.00 87.31 99 GLY A O 1
ATOM 766 N N . VAL A 1 100 ? -6.594 5.746 -9.040 1.00 86.94 100 VAL A N 1
ATOM 767 C CA . VAL A 1 100 ? -5.154 5.990 -9.082 1.00 86.94 100 VAL A CA 1
ATOM 768 C C . VAL A 1 100 ? -4.546 4.918 -9.976 1.00 86.94 100 VAL A C 1
ATOM 770 O O . VAL A 1 100 ? -4.412 3.795 -9.515 1.00 86.94 100 VAL A O 1
ATOM 773 N N . PRO A 1 101 ? -4.108 5.236 -11.207 1.00 86.06 101 PRO A N 1
ATOM 774 C CA . PRO A 1 101 ? -3.559 4.231 -12.115 1.00 86.06 101 PRO A CA 1
ATOM 775 C C . PRO A 1 101 ? -2.310 3.566 -11.512 1.00 86.06 101 PRO A C 1
ATOM 777 O O . PRO A 1 101 ? -1.206 4.137 -11.553 1.00 86.06 101 PRO A O 1
ATOM 780 N N . LEU A 1 102 ? -2.470 2.380 -10.913 1.00 90.06 102 LEU A N 1
ATOM 781 C CA . LEU A 1 102 ? -1.392 1.666 -10.240 1.00 90.06 102 LEU A CA 1
ATOM 782 C C . LEU A 1 102 ? -0.620 0.869 -11.287 1.00 90.06 102 LEU A C 1
ATOM 784 O O . LEU A 1 102 ? -1.136 -0.045 -11.933 1.00 90.06 102 LEU A O 1
ATOM 788 N N . LYS A 1 103 ? 0.651 1.224 -11.473 1.00 92.19 103 LYS A N 1
ATOM 789 C CA . LYS A 1 103 ? 1.495 0.601 -12.494 1.00 92.19 103 LYS A CA 1
ATOM 790 C C . LYS A 1 103 ? 1.744 -0.868 -12.161 1.00 92.19 103 LYS A C 1
ATOM 792 O O . LYS A 1 103 ? 2.162 -1.187 -11.054 1.00 92.19 103 LYS A O 1
ATOM 797 N N . LYS A 1 104 ? 1.541 -1.750 -13.138 1.00 93.50 104 LYS A N 1
ATOM 798 C CA . LYS A 1 104 ? 1.983 -3.147 -13.047 1.00 93.50 104 LYS A CA 1
ATOM 799 C C . LYS A 1 104 ? 3.506 -3.211 -12.998 1.00 93.50 104 LYS A C 1
ATOM 801 O O . LYS A 1 104 ? 4.174 -2.403 -13.648 1.00 93.50 104 LYS A O 1
ATOM 806 N N . ARG A 1 105 ? 4.043 -4.167 -12.237 1.00 94.38 105 ARG A N 1
ATOM 807 C CA . ARG A 1 105 ? 5.483 -4.414 -12.194 1.00 94.38 105 ARG A CA 1
ATOM 808 C C . ARG A 1 105 ? 5.978 -4.926 -13.536 1.00 94.38 105 ARG A C 1
ATOM 810 O O . ARG A 1 105 ? 5.349 -5.782 -14.155 1.00 94.38 105 ARG A O 1
ATOM 817 N N . VAL A 1 106 ? 7.126 -4.410 -13.949 1.00 93.75 106 VAL A N 1
ATOM 818 C CA . VAL A 1 106 ? 7.846 -4.842 -15.148 1.00 93.75 106 VAL A CA 1
ATOM 819 C C . VAL A 1 106 ? 9.249 -5.323 -14.770 1.00 93.75 106 VAL A C 1
ATOM 821 O O . VAL A 1 106 ? 9.731 -4.979 -13.686 1.00 93.75 106 VAL A O 1
ATOM 824 N N . PRO A 1 107 ? 9.916 -6.122 -15.621 1.00 93.19 107 PRO A N 1
ATOM 825 C CA . PRO A 1 107 ? 11.330 -6.429 -15.438 1.00 93.19 107 PRO A CA 1
ATOM 826 C C . PRO A 1 107 ? 12.164 -5.147 -15.329 1.00 93.19 107 PRO A C 1
ATOM 828 O O . PRO A 1 107 ? 11.892 -4.170 -16.030 1.00 93.19 107 PRO A O 1
ATOM 831 N N . GLU A 1 108 ? 13.165 -5.148 -14.449 1.00 89.38 108 GLU A N 1
ATOM 832 C CA . GLU A 1 108 ? 14.126 -4.045 -14.376 1.00 89.38 108 GLU A CA 1
ATOM 833 C C . GLU A 1 108 ? 14.897 -3.951 -15.700 1.00 89.38 108 GLU A C 1
ATOM 835 O O . GLU A 1 108 ? 15.230 -4.973 -16.308 1.00 89.38 108 GLU A O 1
ATOM 840 N N . LEU A 1 109 ? 15.176 -2.729 -16.161 1.00 81.06 109 LEU A N 1
ATOM 841 C CA . LEU A 1 109 ? 16.071 -2.540 -17.299 1.00 81.06 109 LEU A CA 1
ATOM 842 C C . LEU A 1 109 ? 17.489 -2.903 -16.852 1.00 81.06 109 LEU A C 1
ATOM 844 O O . LEU A 1 109 ? 17.947 -2.423 -15.815 1.00 81.06 109 LEU A O 1
ATOM 848 N N . ALA A 1 110 ? 18.178 -3.740 -17.629 1.00 63.97 110 ALA A N 1
ATOM 849 C CA . ALA A 1 110 ? 19.625 -3.847 -17.509 1.00 63.97 110 ALA A CA 1
ATOM 850 C C . ALA A 1 110 ? 20.197 -2.459 -17.835 1.00 63.97 110 ALA A C 1
ATOM 852 O O . ALA A 1 110 ? 19.953 -1.950 -18.930 1.00 63.97 110 ALA A O 1
ATOM 853 N N . GLY A 1 111 ? 20.816 -1.825 -16.836 1.00 56.94 111 GLY A N 1
ATOM 854 C CA . GLY A 1 111 ? 21.393 -0.483 -16.947 1.00 56.94 111 GLY A CA 1
ATOM 855 C C . GLY A 1 111 ? 22.520 -0.399 -17.962 1.00 56.94 111 GLY A C 1
ATOM 856 O O . GLY A 1 111 ? 23.202 -1.428 -18.172 1.00 56.94 111 GLY A O 1
#

Foldseek 3Di:
DDDFDKDFDFFWDDAAQATDTDPRDI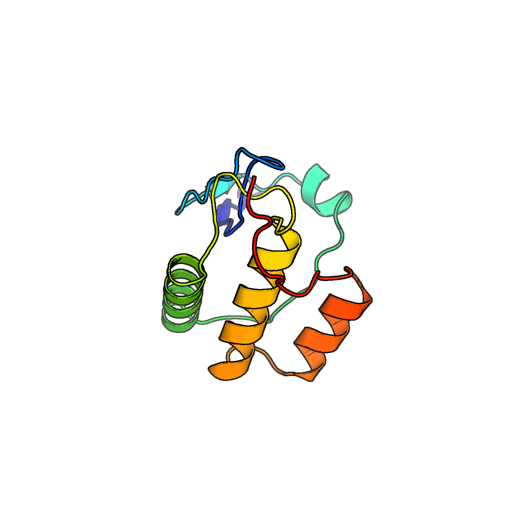DGDDPVVVVPDDDQDQDDDDPVLVVVLVVLLVVQDDDRNARPQDRLQSVLSSVVVCCVVPVGDPVSSVVVCVVPVRDHDDDGDPD

Organism: Sphaerobolus stellatus (strain SS14) (NCBI:txid990650)

Secondary structure (DSSP, 8-state):
-----EEEE--EEEETTEEEE-SSEEEEPPHHHHHHS---------HHHHHHHHHHHHHS---TT-SSS-HHHHHHHHHHHHHHTTSS-HHHHHHHHHHS--PPP-PPP--

Sequence (111 aa):
AQGNGYTQILQLTGGPGNYAFYHPSVNAQSAISLAANTFYNLGTFTRAQRDQIIALALAVKFEKTSHVNSCRTWTRDLLEAMVNVNLISQDKFGEIDQGVPLKKRVPELAG